Protein AF-A0A6G1JWS6-F1 (afdb_monomer)

Nearest PDB structures (foldseek):
  3r9w-assembly1_A  TM=3.891E-01  e=2.911E+00  Aquifex aeolicus
  4jj9-assembly1_B  TM=3.995E-01  e=3.543E+00  Bordetella bronchiseptica RB50
  6s83-assembly4_H  TM=2.304E-01  e=2.554E+00  Pyrococcus furiosus DSM 3638

Structure (mmCIF, N/CA/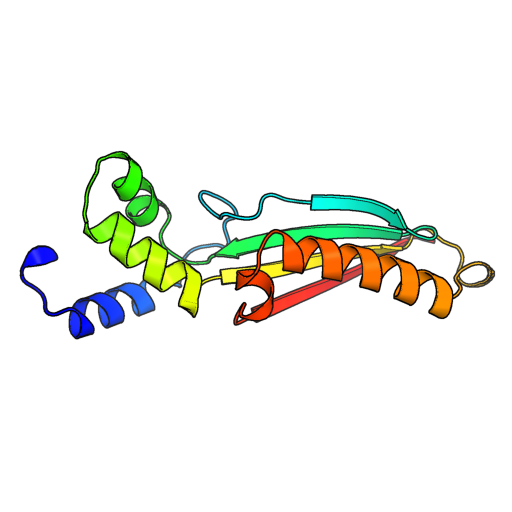C/O backbone):
data_AF-A0A6G1JWS6-F1
#
_entry.id   AF-A0A6G1JWS6-F1
#
loop_
_atom_site.group_PDB
_atom_site.id
_atom_site.type_symbol
_atom_site.label_atom_id
_atom_site.label_alt_id
_atom_site.label_comp_id
_atom_site.label_asym_id
_atom_site.label_entity_id
_atom_site.label_seq_id
_atom_site.pdbx_PDB_ins_code
_atom_site.Cartn_x
_atom_site.Cartn_y
_atom_site.Cartn_z
_atom_site.occupancy
_atom_site.B_iso_or_equiv
_atom_site.auth_seq_id
_atom_site.auth_comp_id
_atom_site.auth_asym_id
_atom_site.auth_atom_id
_atom_site.pdbx_PDB_model_num
ATOM 1 N N . LEU A 1 1 ? -18.586 -0.717 25.074 1.00 53.25 1 LEU A N 1
ATOM 2 C CA . LEU A 1 1 ? -17.939 -2.029 25.317 1.00 53.25 1 LEU A CA 1
ATOM 3 C C . LEU A 1 1 ? -16.438 -1.991 25.032 1.00 53.25 1 LEU A C 1
ATOM 5 O O . LEU A 1 1 ? -15.687 -2.339 25.926 1.00 53.25 1 LEU A O 1
ATOM 9 N N . PHE A 1 2 ? -15.983 -1.487 23.878 1.00 62.03 2 PHE A N 1
ATOM 10 C CA . PHE A 1 2 ? -14.546 -1.339 23.578 1.00 62.03 2 PHE A CA 1
ATOM 11 C C . PHE A 1 2 ? -13.732 -0.426 24.521 1.00 62.03 2 PHE A C 1
ATOM 13 O O . PHE A 1 2 ? -12.628 -0.829 24.870 1.00 62.03 2 PHE A O 1
ATOM 20 N N . PRO A 1 3 ? -14.232 0.725 25.017 1.00 67.94 3 PRO A N 1
ATOM 21 C CA . PRO A 1 3 ? -13.435 1.624 25.867 1.00 67.94 3 PRO A CA 1
ATOM 22 C C . PRO A 1 3 ? -13.011 1.022 27.212 1.00 67.94 3 PRO A C 1
ATOM 24 O O . PRO A 1 3 ? -12.107 1.533 27.861 1.00 67.94 3 PRO A O 1
ATOM 27 N N . LEU A 1 4 ? -13.698 -0.038 27.647 1.00 79.00 4 LEU A N 1
ATOM 28 C CA . LEU A 1 4 ? -13.442 -0.724 28.914 1.00 79.00 4 LEU A CA 1
ATOM 29 C C . LEU A 1 4 ? -12.428 -1.868 28.758 1.00 79.00 4 LEU A C 1
ATOM 31 O O . LEU A 1 4 ? -12.006 -2.445 29.755 1.00 79.00 4 LEU A O 1
ATOM 35 N N . LEU A 1 5 ? -12.055 -2.216 27.521 1.00 81.19 5 LEU A N 1
ATOM 36 C CA . LEU A 1 5 ? -11.088 -3.269 27.245 1.00 81.19 5 LEU A CA 1
ATOM 37 C C . LEU A 1 5 ? -9.659 -2.698 27.247 1.00 81.19 5 LEU A C 1
ATOM 39 O O . LEU A 1 5 ? -9.405 -1.679 26.594 1.00 81.19 5 LEU A O 1
ATOM 43 N N . PRO A 1 6 ? -8.699 -3.380 27.897 1.00 84.81 6 PRO A N 1
ATOM 44 C CA . PRO A 1 6 ? -7.278 -3.098 27.740 1.00 84.81 6 PRO A CA 1
ATOM 45 C C . PRO A 1 6 ? -6.853 -3.066 26.269 1.00 84.81 6 PRO A C 1
ATOM 47 O O . PRO A 1 6 ? -7.451 -3.719 25.406 1.00 84.81 6 PRO A O 1
ATOM 50 N N . ALA A 1 7 ? -5.800 -2.304 25.977 1.00 79.50 7 ALA A N 1
ATOM 51 C CA . ALA A 1 7 ? -5.301 -2.144 24.615 1.00 79.50 7 ALA A CA 1
ATOM 52 C C . ALA A 1 7 ? -4.878 -3.481 23.980 1.00 79.50 7 ALA A C 1
ATOM 54 O O . ALA A 1 7 ? -5.111 -3.672 22.786 1.00 79.50 7 ALA A O 1
ATOM 55 N N . GLU A 1 8 ? -4.331 -4.432 24.753 1.00 81.62 8 GLU A N 1
ATOM 56 C CA . GLU A 1 8 ? -3.927 -5.728 24.194 1.00 81.62 8 GLU A CA 1
ATOM 57 C C . GLU A 1 8 ? -5.127 -6.530 23.677 1.00 81.62 8 GLU A C 1
ATOM 59 O O . GLU A 1 8 ? -5.082 -7.058 22.565 1.00 81.62 8 GLU A O 1
ATOM 64 N N . LEU A 1 9 ? -6.227 -6.570 24.439 1.00 84.56 9 LEU A N 1
ATOM 65 C CA . LEU A 1 9 ? -7.443 -7.280 24.031 1.00 84.56 9 LEU A CA 1
ATOM 66 C C . LEU A 1 9 ? -8.096 -6.623 22.814 1.00 84.56 9 LEU A C 1
ATOM 68 O O . LEU A 1 9 ? -8.595 -7.316 21.931 1.00 84.56 9 LEU A O 1
ATOM 72 N N . ARG A 1 10 ? -8.055 -5.290 22.720 1.00 84.75 10 ARG A N 1
ATOM 73 C CA . ARG A 1 10 ? -8.558 -4.578 21.536 1.00 84.75 10 ARG A CA 1
ATOM 74 C C . ARG A 1 10 ? -7.745 -4.902 20.286 1.00 84.75 10 ARG A C 1
ATOM 76 O O . ARG A 1 10 ? -8.339 -5.187 19.251 1.00 84.75 10 ARG A O 1
ATOM 83 N N . ASN A 1 11 ? -6.417 -4.947 20.389 1.00 81.81 11 ASN A N 1
ATOM 84 C CA . ASN A 1 11 ? -5.551 -5.352 19.278 1.00 81.81 11 ASN A CA 1
ATOM 85 C C . ASN A 1 11 ? -5.810 -6.799 18.841 1.00 81.81 11 ASN A C 1
ATOM 87 O O . ASN A 1 11 ? -5.857 -7.071 17.644 1.00 81.81 11 ASN A O 1
ATOM 91 N N . GLN A 1 12 ? -6.050 -7.711 19.791 1.00 83.50 12 GLN A N 1
ATOM 92 C CA . GLN A 1 12 ? -6.474 -9.074 19.461 1.00 83.50 12 GLN A CA 1
ATOM 93 C C . GLN A 1 12 ? -7.804 -9.087 18.707 1.00 83.50 12 GLN A C 1
ATOM 95 O O . GLN A 1 12 ? -7.927 -9.787 17.714 1.00 83.50 12 GLN A O 1
ATOM 100 N N . VAL A 1 13 ? -8.797 -8.295 19.116 1.00 85.06 13 VAL A N 1
ATOM 101 C CA . VAL A 1 13 ? -10.057 -8.202 18.361 1.00 85.06 13 VAL A CA 1
ATOM 102 C C . VAL A 1 13 ? -9.813 -7.664 16.951 1.00 85.06 13 VAL A C 1
ATOM 104 O O . VAL A 1 13 ? -10.365 -8.200 15.994 1.00 85.06 13 VAL A O 1
ATOM 107 N N . TYR A 1 14 ? -8.965 -6.645 16.801 1.00 84.31 14 TYR A N 1
ATOM 108 C CA . TYR A 1 14 ? -8.643 -6.069 15.497 1.00 84.31 14 TYR A CA 1
ATOM 109 C C . TYR A 1 14 ? -7.967 -7.064 14.549 1.00 84.31 14 TYR A C 1
ATOM 111 O O . TYR A 1 14 ? -8.282 -7.037 13.360 1.00 84.31 14 TYR A O 1
ATOM 119 N N . SER A 1 15 ? -7.110 -7.963 15.043 1.00 80.00 15 SER A N 1
ATOM 120 C CA . SER A 1 15 ? -6.454 -8.967 14.195 1.00 80.00 15 SER A CA 1
ATOM 121 C C . SER A 1 15 ? -7.427 -10.006 13.625 1.00 80.00 15 SER A C 1
ATOM 123 O O . SER A 1 15 ? -7.224 -10.487 12.513 1.00 80.00 15 SER A O 1
ATOM 125 N N . TYR A 1 16 ? -8.534 -10.305 14.314 1.00 82.12 16 TYR A N 1
ATOM 126 C CA . TYR A 1 16 ? -9.580 -11.191 13.783 1.00 82.12 16 TYR A CA 1
ATOM 127 C C . TYR A 1 16 ? -10.450 -10.539 12.694 1.00 82.12 16 TYR A C 1
ATOM 129 O O . TYR A 1 16 ? -11.204 -11.230 12.005 1.00 82.12 16 TYR A O 1
ATOM 137 N N . LEU A 1 17 ? -10.355 -9.218 12.510 1.00 76.12 17 LEU A N 1
ATOM 138 C CA . LEU A 1 17 ? -11.161 -8.474 11.536 1.00 76.12 17 LEU A CA 1
ATOM 139 C C . LEU A 1 17 ? -10.529 -8.391 10.137 1.00 76.12 17 LEU A C 1
ATOM 141 O O . LEU A 1 17 ? -11.172 -7.868 9.226 1.00 76.12 17 LEU A O 1
ATOM 145 N N . ASP A 1 18 ? -9.327 -8.940 9.941 1.00 68.62 18 ASP A N 1
ATOM 146 C CA . ASP A 1 18 ? -8.594 -8.946 8.661 1.00 68.62 18 ASP A CA 1
ATOM 147 C C . ASP A 1 18 ? -9.106 -9.989 7.639 1.00 68.62 18 ASP A C 1
ATOM 149 O O . ASP A 1 18 ? -8.416 -10.356 6.691 1.00 68.62 18 ASP A O 1
ATOM 153 N N . SER A 1 19 ? -10.341 -10.468 7.802 1.00 68.81 19 SER A N 1
ATOM 154 C CA . SER A 1 19 ? -10.983 -11.460 6.926 1.00 68.81 19 SER A CA 1
ATOM 155 C C . SER A 1 19 ? -11.900 -10.850 5.857 1.00 68.81 19 SER A C 1
ATOM 157 O O . SER A 1 19 ? -12.589 -11.579 5.140 1.00 68.81 19 SER A O 1
ATOM 159 N N . SER A 1 20 ? -11.933 -9.519 5.728 1.00 73.88 20 SER A N 1
ATOM 160 C CA . SER A 1 20 ? -12.804 -8.843 4.761 1.00 73.88 20 SER A CA 1
ATOM 161 C C . SER A 1 20 ? -12.181 -8.815 3.356 1.00 73.88 20 SER A C 1
ATOM 163 O O . SER A 1 20 ? -10.958 -8.879 3.211 1.00 73.88 20 SER A O 1
ATOM 165 N N . PRO A 1 21 ? -12.994 -8.684 2.288 1.00 80.75 21 PRO A N 1
ATOM 166 C CA . PRO A 1 21 ? -12.483 -8.496 0.936 1.00 80.75 21 PRO A CA 1
ATOM 167 C C . PRO A 1 21 ? -11.534 -7.299 0.842 1.00 80.75 21 PRO A C 1
ATOM 169 O O . PRO A 1 21 ? -11.737 -6.271 1.492 1.00 80.75 21 PRO A O 1
ATOM 172 N N . ALA A 1 22 ? -10.527 -7.425 -0.019 1.00 82.31 22 ALA A N 1
ATOM 173 C CA . ALA A 1 22 ? -9.538 -6.385 -0.248 1.00 82.31 22 ALA A CA 1
ATOM 174 C C . ALA A 1 22 ? -10.209 -5.078 -0.709 1.00 82.31 22 ALA A C 1
ATOM 176 O O . ALA A 1 22 ? -10.972 -5.068 -1.677 1.00 82.31 22 ALA A O 1
ATOM 177 N N . THR A 1 23 ? -9.905 -3.965 -0.045 1.00 81.38 23 THR A N 1
ATOM 178 C CA . THR A 1 23 ? -10.487 -2.654 -0.347 1.00 81.38 23 THR A CA 1
ATOM 179 C C . THR A 1 23 ? -9.438 -1.543 -0.353 1.00 81.38 23 THR A C 1
ATOM 181 O O . THR A 1 23 ? -8.487 -1.532 0.427 1.00 81.38 23 THR A O 1
ATOM 184 N N . THR A 1 24 ? -9.612 -0.581 -1.260 1.00 82.50 24 THR A N 1
ATOM 185 C CA . THR A 1 24 ? -8.796 0.643 -1.353 1.00 82.50 24 THR A CA 1
ATOM 186 C C . THR A 1 24 ? -9.426 1.824 -0.606 1.00 82.50 24 THR A C 1
ATOM 188 O O . THR A 1 24 ? -8.904 2.941 -0.640 1.00 82.50 24 THR A O 1
ATOM 191 N N . HIS A 1 25 ? -10.600 1.635 0.004 1.00 79.00 25 HIS A N 1
ATOM 192 C CA . HIS A 1 25 ? -11.332 2.708 0.671 1.00 79.00 25 HIS A CA 1
ATOM 193 C C . HIS A 1 25 ? -10.621 3.158 1.950 1.00 79.00 25 HIS A C 1
ATOM 195 O O . HIS A 1 25 ? -10.119 2.347 2.708 1.00 79.00 25 HIS A O 1
ATOM 201 N N . LEU A 1 26 ? -10.608 4.471 2.210 1.00 76.50 26 LEU A N 1
ATOM 202 C CA . LEU A 1 26 ? -10.026 5.069 3.426 1.00 76.50 26 LEU A CA 1
ATOM 203 C C . LEU A 1 26 ? -8.518 4.791 3.635 1.00 76.50 26 LEU A C 1
ATOM 205 O O . LEU A 1 26 ? -7.987 5.074 4.706 1.00 76.50 26 LEU A O 1
ATOM 209 N N . VAL A 1 27 ? -7.813 4.336 2.593 1.00 79.44 27 VAL A N 1
ATOM 210 C CA . VAL A 1 27 ? -6.358 4.129 2.591 1.00 79.44 27 VAL A CA 1
ATOM 211 C C . VAL A 1 27 ? -5.623 5.410 2.170 1.00 79.44 27 VAL A C 1
ATOM 213 O O . VAL A 1 27 ? -6.080 6.115 1.264 1.00 79.44 27 VAL A O 1
ATOM 216 N N . PRO A 1 28 ? -4.457 5.727 2.769 1.00 74.88 28 PRO A N 1
ATOM 217 C CA . PRO A 1 28 ? -3.687 6.932 2.443 1.00 74.88 28 PRO A CA 1
ATOM 218 C C . PRO A 1 28 ? -3.124 6.993 1.012 1.00 74.88 28 PRO A C 1
ATOM 220 O O . PRO A 1 28 ? -2.863 8.091 0.519 1.00 74.88 28 PRO A O 1
ATOM 223 N N . LEU A 1 29 ? -2.920 5.858 0.331 1.00 80.88 29 LEU A N 1
ATOM 224 C CA . LEU A 1 29 ? -2.410 5.823 -1.045 1.00 80.88 29 LEU A CA 1
ATOM 225 C C . LEU A 1 29 ? -3.509 5.411 -2.026 1.00 80.88 29 LEU A C 1
ATOM 227 O O . LEU A 1 29 ? -3.834 4.234 -2.164 1.00 80.88 29 LEU A O 1
ATOM 231 N N . LYS A 1 30 ? -4.027 6.401 -2.758 1.00 82.50 30 LYS A N 1
ATOM 232 C CA . LYS A 1 30 ? -4.871 6.170 -3.936 1.00 82.50 30 LYS A CA 1
ATOM 233 C C . LYS A 1 30 ? -4.051 5.574 -5.082 1.00 82.50 30 LYS A C 1
ATOM 235 O O . LYS A 1 30 ? -2.832 5.749 -5.129 1.00 82.50 30 LYS A O 1
ATOM 240 N N . LEU A 1 31 ? -4.743 4.927 -6.020 1.00 87.25 31 LEU A N 1
ATOM 241 C CA . LEU A 1 31 ? -4.154 4.393 -7.247 1.00 87.25 31 LEU A CA 1
ATOM 242 C C . LEU A 1 31 ? -3.304 5.459 -7.955 1.00 87.25 31 LEU A C 1
ATOM 244 O O . LEU A 1 31 ? -3.805 6.518 -8.336 1.00 87.25 31 LEU A O 1
ATOM 248 N N . LYS A 1 32 ? -2.017 5.163 -8.128 1.00 88.06 32 LYS A N 1
ATOM 249 C CA . LYS A 1 32 ? -1.074 5.949 -8.919 1.00 88.06 32 LYS A CA 1
ATOM 250 C C . LYS A 1 32 ? -0.706 5.175 -10.168 1.00 88.06 32 LYS A C 1
ATOM 252 O O . LYS A 1 32 ? -0.197 4.062 -10.077 1.00 88.06 32 LYS A O 1
ATOM 257 N N . THR A 1 33 ? -0.920 5.803 -11.315 1.00 89.44 33 THR A N 1
ATOM 258 C CA . THR A 1 33 ? -0.572 5.246 -12.619 1.00 89.44 33 THR A CA 1
ATOM 259 C C . THR A 1 33 ? 0.623 6.000 -13.185 1.00 89.44 33 THR A C 1
ATOM 261 O O . THR A 1 33 ? 0.590 7.220 -13.341 1.00 89.44 33 THR A O 1
ATOM 264 N N . TYR A 1 34 ? 1.677 5.264 -13.504 1.00 87.00 34 TYR A N 1
ATOM 265 C CA . TYR A 1 34 ? 2.850 5.734 -14.216 1.00 87.00 34 TYR A CA 1
ATOM 266 C C . TYR A 1 34 ? 2.763 5.240 -15.655 1.00 87.00 34 TYR A C 1
ATOM 268 O O . TYR A 1 34 ? 3.043 4.076 -15.942 1.00 87.00 34 TYR A O 1
ATOM 276 N N . ASN A 1 35 ? 2.337 6.126 -16.549 1.00 85.19 35 ASN A N 1
ATOM 277 C CA . ASN A 1 35 ? 2.171 5.798 -17.958 1.00 85.19 35 ASN A CA 1
ATOM 278 C C . ASN A 1 35 ? 3.504 5.871 -18.708 1.00 85.19 35 ASN A C 1
ATOM 280 O O . ASN A 1 35 ? 4.308 6.776 -18.477 1.00 85.19 35 ASN A O 1
ATOM 284 N N . ASN A 1 36 ? 3.679 4.951 -19.657 1.00 78.88 36 ASN A N 1
ATOM 285 C CA . ASN A 1 36 ? 4.742 4.958 -20.660 1.00 78.88 36 ASN A CA 1
ATOM 286 C C . ASN A 1 36 ? 6.174 5.075 -20.090 1.00 78.88 36 ASN A C 1
ATOM 288 O O . ASN A 1 36 ? 7.034 5.790 -20.613 1.00 78.88 36 ASN A O 1
ATOM 292 N N . ILE A 1 37 ? 6.467 4.339 -19.016 1.00 80.06 37 ILE A N 1
ATOM 293 C CA . ILE A 1 37 ? 7.842 4.154 -18.548 1.00 80.06 37 ILE A CA 1
ATOM 294 C C . ILE A 1 37 ? 8.496 3.093 -19.428 1.00 80.06 37 ILE A C 1
ATOM 296 O O . ILE A 1 37 ? 8.387 1.901 -19.160 1.00 80.06 37 ILE A O 1
ATOM 300 N N . SER A 1 38 ? 9.167 3.525 -20.498 1.00 82.00 38 SER A N 1
ATOM 301 C CA . SER A 1 38 ? 9.830 2.614 -21.446 1.00 82.00 38 SER A CA 1
ATOM 302 C C . SER A 1 38 ? 8.864 1.545 -21.982 1.00 82.00 38 SER A C 1
ATOM 304 O O . SER A 1 38 ? 9.158 0.357 -21.881 1.00 82.00 38 SER A O 1
ATOM 306 N N . HIS A 1 39 ? 7.707 1.979 -22.504 1.00 84.38 39 HIS A N 1
ATOM 307 C CA . HIS A 1 39 ? 6.638 1.101 -23.010 1.00 84.38 39 HIS A CA 1
ATOM 308 C C . HIS A 1 39 ? 6.026 0.182 -21.945 1.00 84.38 39 HIS A C 1
ATOM 310 O O . HIS A 1 39 ? 5.613 -0.944 -22.215 1.00 84.38 39 HIS A O 1
ATOM 316 N N . THR A 1 40 ? 5.996 0.665 -20.704 1.00 86.62 40 THR A N 1
ATOM 317 C CA . THR A 1 40 ? 5.283 0.001 -19.618 1.00 86.62 40 THR A CA 1
ATOM 318 C C . THR A 1 40 ? 4.364 0.971 -18.908 1.00 86.62 40 THR A C 1
ATOM 320 O O . THR A 1 40 ? 4.678 2.157 -18.759 1.00 86.62 40 THR A O 1
ATOM 323 N N . THR A 1 41 ? 3.235 0.455 -18.450 1.00 90.38 41 THR A N 1
ATOM 324 C CA . THR A 1 41 ? 2.318 1.148 -17.558 1.00 90.38 41 THR A CA 1
ATOM 325 C C . THR A 1 41 ? 2.408 0.482 -16.198 1.00 90.38 41 THR A C 1
ATOM 327 O O . THR A 1 41 ? 2.128 -0.706 -16.066 1.00 90.38 41 THR A O 1
ATOM 330 N N . VAL A 1 42 ? 2.817 1.238 -15.181 1.00 90.69 42 VAL A N 1
ATOM 331 C CA . VAL A 1 42 ? 2.915 0.736 -13.806 1.00 90.69 42 VAL A CA 1
ATOM 3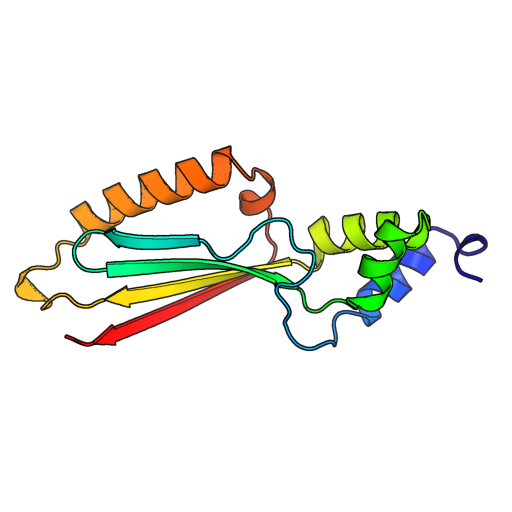32 C C . VAL A 1 42 ? 1.834 1.376 -12.960 1.00 90.69 42 VAL A C 1
ATOM 334 O O . VAL A 1 42 ? 1.754 2.595 -12.858 1.00 90.69 42 VAL A O 1
ATOM 337 N N . GLN A 1 43 ? 1.010 0.559 -12.329 1.00 92.94 43 GLN A N 1
ATOM 338 C CA . GLN A 1 43 ? -0.043 0.982 -11.422 1.00 92.94 43 GLN A CA 1
ATOM 339 C C . GLN A 1 43 ? 0.299 0.526 -10.013 1.00 92.94 43 GLN A C 1
ATOM 341 O O . GLN A 1 43 ? 0.621 -0.636 -9.800 1.00 92.94 43 GLN A O 1
ATOM 346 N N . ILE A 1 44 ? 0.233 1.442 -9.053 1.00 92.56 44 ILE A N 1
ATOM 347 C CA . ILE A 1 44 ? 0.521 1.167 -7.647 1.00 92.56 44 ILE A CA 1
ATOM 348 C C . ILE A 1 44 ? -0.656 1.660 -6.816 1.00 92.56 44 ILE A C 1
ATOM 350 O O . ILE A 1 44 ? -1.026 2.832 -6.901 1.00 92.56 44 ILE A O 1
ATOM 354 N N . CYS A 1 45 ? -1.232 0.796 -5.991 1.00 91.69 45 CYS A N 1
ATOM 355 C CA . CYS A 1 45 ? -2.233 1.173 -4.999 1.00 91.69 45 CYS A CA 1
ATOM 356 C C . CYS A 1 45 ? -1.969 0.463 -3.674 1.00 91.69 45 CYS A C 1
ATOM 358 O O . CYS A 1 45 ? -1.290 -0.560 -3.630 1.00 91.69 45 CYS A O 1
ATOM 360 N N . ALA A 1 46 ? -2.495 1.025 -2.589 1.00 90.06 46 ALA A N 1
ATOM 361 C CA . ALA A 1 46 ? -2.528 0.332 -1.313 1.00 90.06 46 ALA A CA 1
ATOM 362 C C . ALA A 1 46 ? -3.941 -0.158 -1.017 1.00 90.06 46 ALA A C 1
ATOM 364 O O . ALA A 1 46 ? -4.931 0.499 -1.350 1.00 90.06 46 ALA A O 1
ATOM 365 N N . VAL A 1 47 ? -4.001 -1.327 -0.401 1.00 89.25 47 VAL A N 1
ATOM 366 C CA . VAL A 1 47 ? -5.216 -2.095 -0.156 1.00 89.25 47 VAL A CA 1
ATOM 367 C C . VAL A 1 47 ? -5.169 -2.600 1.282 1.00 89.25 47 VAL A C 1
ATOM 369 O O . VAL A 1 47 ? -4.088 -2.834 1.812 1.00 89.25 47 VAL A O 1
ATOM 372 N N . HIS A 1 48 ? -6.318 -2.766 1.926 1.00 88.50 48 HIS A N 1
ATOM 373 C CA . HIS A 1 48 ? -6.414 -3.462 3.208 1.00 88.50 48 HIS A CA 1
ATOM 374 C C . HIS A 1 48 ? -7.524 -4.509 3.188 1.00 88.50 48 HIS A C 1
ATOM 376 O O . HIS A 1 48 ? -8.454 -4.408 2.389 1.00 88.50 48 HIS A O 1
ATOM 382 N N . HIS A 1 49 ? -7.433 -5.484 4.092 1.00 84.44 49 HIS A N 1
ATOM 383 C CA . HIS A 1 49 ? -8.453 -6.524 4.309 1.00 84.44 49 HIS A CA 1
ATOM 384 C C . HIS A 1 49 ? -9.242 -6.323 5.613 1.00 84.44 49 HIS A C 1
ATOM 386 O O . HIS A 1 49 ? -10.073 -7.145 5.987 1.00 84.44 49 HIS A O 1
ATOM 392 N N . GLY A 1 50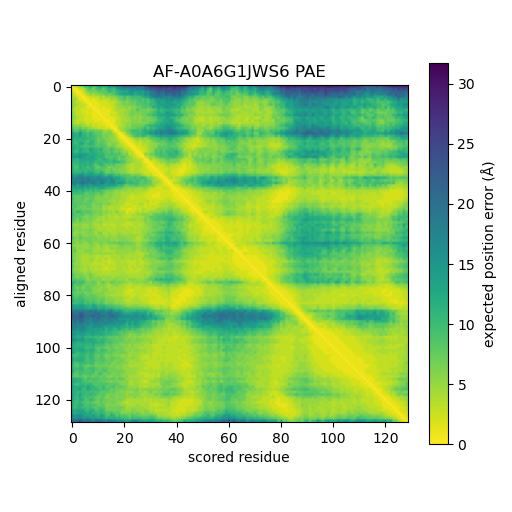 ? -8.990 -5.213 6.311 1.00 83.88 50 GLY A N 1
ATOM 393 C CA . GLY A 1 50 ? -9.721 -4.843 7.518 1.00 83.88 50 GLY A CA 1
ATOM 394 C C . GLY A 1 50 ? -11.147 -4.324 7.278 1.00 83.88 50 GLY A C 1
ATOM 395 O O . GLY A 1 50 ? -11.571 -4.045 6.156 1.00 83.88 50 GLY A O 1
ATOM 396 N N . ASN A 1 51 ? -11.876 -4.111 8.370 1.00 85.44 51 ASN A N 1
ATOM 397 C CA . ASN A 1 51 ? -13.262 -3.662 8.388 1.00 85.44 51 ASN A CA 1
ATOM 398 C C . ASN A 1 51 ? -13.393 -2.150 8.098 1.00 85.44 51 ASN A C 1
ATOM 400 O O . ASN A 1 51 ? -13.068 -1.293 8.925 1.00 85.44 51 ASN A O 1
ATOM 404 N N . ALA A 1 52 ? -13.944 -1.809 6.931 1.00 83.50 52 ALA A N 1
ATOM 405 C CA . ALA A 1 52 ? -14.143 -0.421 6.511 1.00 83.50 52 ALA A CA 1
ATOM 406 C C . ALA A 1 52 ? -15.136 0.364 7.393 1.00 83.50 52 ALA A C 1
ATOM 408 O O . ALA A 1 52 ? -15.018 1.586 7.505 1.00 83.50 52 ALA A O 1
ATOM 409 N N . SER A 1 53 ? -16.093 -0.307 8.041 1.00 83.69 53 SER A N 1
ATOM 410 C CA . SER A 1 53 ? -17.065 0.339 8.929 1.00 83.69 53 SER A CA 1
ATOM 411 C C . SER A 1 53 ? -16.394 0.886 10.190 1.00 83.69 53 SER A C 1
ATOM 413 O O . SER A 1 53 ? -16.703 2.004 10.595 1.00 83.69 53 SER A O 1
ATOM 415 N N . LEU A 1 54 ? -15.414 0.171 10.758 1.00 83.81 54 LEU A N 1
ATOM 416 C CA . LEU A 1 54 ? -14.623 0.674 11.890 1.00 83.81 54 LEU A CA 1
ATOM 417 C C . LEU A 1 54 ? -13.740 1.860 11.494 1.00 83.81 54 LEU A C 1
ATOM 419 O O . LEU A 1 54 ? -13.654 2.839 12.232 1.00 83.81 54 LEU A O 1
ATOM 423 N N . LEU A 1 55 ? -13.144 1.830 10.298 1.00 84.88 55 LEU A N 1
ATOM 424 C CA . LEU A 1 55 ? -12.392 2.978 9.777 1.00 84.88 55 LEU A CA 1
ATOM 425 C C . LEU A 1 55 ? -13.293 4.203 9.557 1.00 84.88 55 LEU A C 1
ATOM 427 O O . LEU A 1 55 ? -12.856 5.339 9.749 1.00 84.88 55 LEU A O 1
ATOM 431 N N . ALA A 1 56 ? -14.558 3.997 9.181 1.00 85.31 56 ALA A N 1
ATOM 432 C CA . ALA A 1 56 ? -15.512 5.084 8.992 1.00 85.31 56 ALA A CA 1
ATOM 433 C C . ALA A 1 56 ? -15.861 5.803 10.307 1.00 85.31 56 ALA A C 1
ATOM 435 O O . ALA A 1 56 ? -16.101 7.013 10.273 1.00 85.31 56 ALA A O 1
ATOM 436 N N . LEU A 1 57 ? -15.805 5.114 11.458 1.00 85.75 57 LEU A N 1
ATOM 437 C CA . LEU A 1 57 ? -16.056 5.706 12.781 1.00 85.75 57 LEU A CA 1
ATOM 438 C C . LEU A 1 57 ? -15.118 6.875 13.101 1.00 85.75 57 LEU A C 1
ATOM 440 O O . LEU A 1 57 ? -15.514 7.806 13.803 1.00 85.75 57 LEU A O 1
ATOM 444 N N . ARG A 1 58 ? -13.916 6.893 12.507 1.00 85.12 58 ARG A N 1
ATOM 445 C CA . ARG A 1 58 ? -12.973 8.013 12.620 1.00 85.12 58 ARG A CA 1
ATOM 446 C C . ARG A 1 58 ? -13.600 9.347 12.205 1.00 85.12 58 ARG A C 1
ATOM 448 O O . ARG A 1 58 ? -13.294 10.372 12.804 1.00 85.12 58 ARG A O 1
ATOM 455 N N . LYS A 1 59 ? -14.480 9.352 11.196 1.00 85.62 59 LYS A N 1
ATOM 456 C CA . LYS A 1 59 ? -15.147 10.578 10.720 1.00 85.62 59 LYS A CA 1
ATOM 457 C C . LYS A 1 59 ? -16.098 11.176 11.757 1.00 85.62 59 LYS A C 1
ATOM 459 O O . LYS A 1 59 ? -16.372 12.367 11.696 1.00 85.62 59 LYS A O 1
ATOM 464 N N . TYR A 1 60 ? -16.573 10.358 12.691 1.00 86.88 60 TYR A N 1
ATOM 465 C CA . TYR A 1 60 ? -17.501 10.747 13.748 1.00 86.88 60 TYR A CA 1
ATOM 466 C C . TYR A 1 60 ? -16.798 10.992 15.093 1.00 86.88 60 TYR A C 1
ATOM 468 O O . TYR A 1 60 ? -17.466 11.222 16.093 1.00 86.88 60 TYR A O 1
ATOM 476 N N . GLY A 1 61 ? -15.460 10.950 15.133 1.00 83.88 61 GLY A N 1
ATOM 477 C CA . GLY A 1 61 ? -14.682 11.259 16.336 1.00 83.88 61 GLY A CA 1
ATOM 478 C C . GLY A 1 61 ? -14.588 10.130 17.367 1.00 83.88 61 GLY A C 1
ATOM 479 O O . GLY A 1 61 ? -14.126 10.376 18.477 1.00 83.88 61 GLY A O 1
ATOM 480 N N . PHE A 1 62 ? -14.981 8.898 17.026 1.00 85.50 62 PHE A N 1
ATOM 481 C CA . PHE A 1 62 ? -14.795 7.749 17.919 1.00 85.50 62 PHE A CA 1
ATOM 482 C C . PHE A 1 62 ? -13.318 7.337 1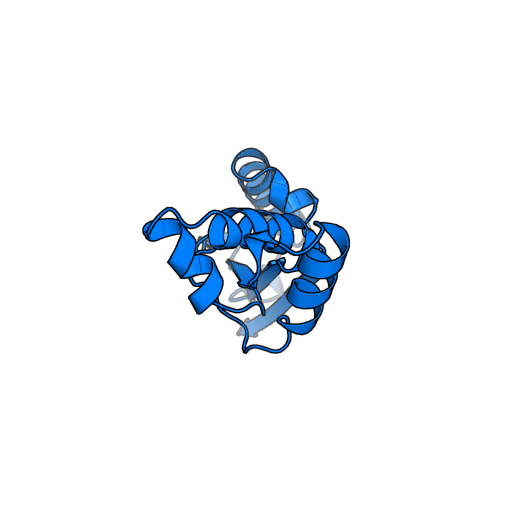7.989 1.00 85.50 62 PHE A C 1
ATOM 484 O O . PHE A 1 62 ? -12.654 7.180 16.957 1.00 85.50 62 PHE A O 1
ATOM 491 N N . LEU A 1 63 ? -12.817 7.126 19.211 1.00 84.69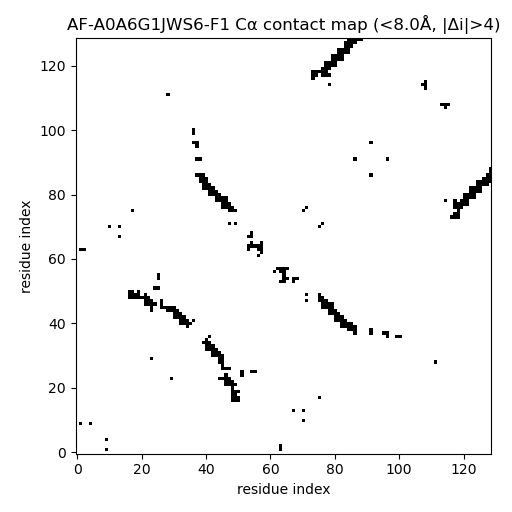 63 LEU A N 1
ATOM 492 C CA . LEU A 1 63 ? -11.421 6.767 19.484 1.00 84.69 63 LEU A CA 1
ATOM 493 C C . LEU A 1 63 ? -11.052 5.410 18.882 1.00 84.69 63 LEU A C 1
ATOM 495 O O . LEU A 1 63 ? -9.964 5.255 18.332 1.00 84.69 63 LEU A O 1
ATOM 499 N N . GLU A 1 64 ? -11.984 4.461 18.900 1.00 83.69 64 GLU A N 1
ATOM 500 C CA . GLU A 1 64 ? -11.821 3.125 18.332 1.00 83.69 64 GLU A CA 1
ATOM 501 C C . GLU A 1 64 ? -11.482 3.184 16.840 1.00 83.69 64 GLU A C 1
ATOM 503 O O . GLU A 1 64 ? -10.635 2.436 16.362 1.00 83.69 64 GLU A O 1
ATOM 508 N N . GLY A 1 65 ? -12.084 4.119 16.097 1.00 84.56 65 GLY A N 1
ATOM 509 C CA . GLY A 1 65 ? -11.778 4.304 14.679 1.00 84.56 65 GLY A CA 1
ATOM 510 C C . GLY A 1 65 ? -10.345 4.788 14.447 1.00 84.56 65 GLY A C 1
ATOM 511 O O . GLY A 1 65 ? -9.707 4.400 13.466 1.00 84.56 65 GLY A O 1
ATOM 512 N N . LEU A 1 66 ? -9.811 5.613 15.352 1.00 85.31 66 LEU A N 1
ATOM 513 C CA . LEU A 1 66 ? -8.433 6.102 15.285 1.00 85.31 66 LEU A CA 1
ATOM 514 C C . LEU A 1 66 ? -7.426 5.016 15.685 1.00 85.31 66 LEU A C 1
ATOM 516 O O . LEU A 1 66 ? -6.448 4.806 14.969 1.00 85.31 66 LEU A O 1
ATOM 520 N N . GLU A 1 67 ? -7.693 4.287 16.769 1.00 86.75 67 GLU A N 1
ATOM 521 C CA . GLU A 1 67 ? -6.890 3.132 17.187 1.00 86.75 67 GLU A CA 1
ATOM 522 C C . GLU A 1 67 ? -6.837 2.063 16.095 1.00 86.75 67 GLU A C 1
ATOM 524 O O . GLU A 1 67 ? -5.753 1.625 15.706 1.00 86.75 67 GLU A O 1
ATOM 529 N N . TYR A 1 68 ? -7.997 1.706 15.540 1.00 86.69 68 TYR A N 1
ATOM 530 C CA . TYR A 1 68 ? -8.087 0.723 14.471 1.00 86.69 68 TYR A CA 1
ATOM 531 C C . TYR A 1 68 ? -7.342 1.175 13.213 1.00 86.69 68 TYR A C 1
ATOM 533 O O . TYR A 1 68 ? -6.641 0.381 12.590 1.00 86.69 68 TYR A O 1
ATOM 541 N N . THR A 1 69 ? -7.415 2.466 12.866 1.00 85.50 69 THR A N 1
ATOM 542 C CA . THR A 1 69 ? -6.636 3.022 11.750 1.00 85.50 69 THR A CA 1
ATOM 543 C C . THR A 1 69 ? -5.137 2.825 11.977 1.00 85.50 69 THR A C 1
ATOM 545 O O . THR A 1 69 ? -4.439 2.373 11.073 1.00 85.50 69 THR A O 1
ATOM 548 N N . ASN A 1 70 ? -4.630 3.130 13.173 1.00 85.06 70 ASN A N 1
ATOM 549 C CA . ASN A 1 70 ? -3.209 2.970 13.482 1.00 85.06 70 ASN A CA 1
ATOM 550 C C . ASN A 1 70 ? -2.780 1.497 13.440 1.00 85.06 70 ASN A C 1
ATOM 552 O O . ASN A 1 70 ? -1.734 1.186 12.872 1.00 85.06 70 ASN A O 1
ATOM 556 N N . HIS A 1 71 ? -3.610 0.594 13.971 1.00 85.88 71 HIS A N 1
ATOM 557 C CA . HIS A 1 71 ? -3.380 -0.847 13.881 1.00 85.88 71 HIS A CA 1
ATOM 558 C C . HIS A 1 71 ? -3.302 -1.312 12.419 1.00 85.88 71 HIS A C 1
ATOM 560 O O . HIS A 1 71 ? -2.357 -2.003 12.037 1.00 85.88 71 HIS A O 1
ATOM 566 N N . LEU A 1 72 ? -4.255 -0.879 11.587 1.00 84.50 72 LEU A N 1
ATOM 567 C CA . LEU A 1 72 ? -4.338 -1.230 10.171 1.00 84.50 72 LEU A CA 1
ATOM 568 C C . LEU A 1 72 ? -3.142 -0.703 9.368 1.00 84.50 72 LEU A C 1
ATOM 570 O O . LEU A 1 72 ? -2.592 -1.432 8.551 1.00 84.50 72 LEU A O 1
ATOM 574 N N . LEU A 1 73 ? -2.704 0.536 9.614 1.00 80.50 73 LEU A N 1
ATOM 575 C CA . LEU A 1 73 ? -1.527 1.108 8.948 1.00 80.50 73 LEU A CA 1
ATOM 576 C C . LEU A 1 73 ? -0.237 0.337 9.261 1.00 80.50 73 LEU A C 1
ATOM 578 O O . LEU A 1 73 ? 0.662 0.307 8.424 1.00 80.50 73 LEU A O 1
ATOM 582 N N . ALA A 1 74 ? -0.144 -0.258 10.451 1.00 81.38 74 ALA A N 1
ATOM 583 C CA . ALA A 1 74 ? 1.024 -1.019 10.877 1.00 81.38 74 ALA A CA 1
ATOM 584 C C . ALA A 1 74 ? 0.994 -2.488 10.416 1.00 81.38 74 ALA A C 1
ATOM 586 O O . ALA A 1 74 ? 2.045 -3.028 10.084 1.00 81.38 74 ALA A O 1
ATOM 587 N N . HIS A 1 75 ? -0.183 -3.122 10.367 1.00 79.88 75 HIS A N 1
ATOM 588 C CA . HIS A 1 75 ? -0.284 -4.580 10.191 1.00 79.88 75 HIS A CA 1
ATOM 589 C C . HIS A 1 75 ? -1.143 -5.022 8.998 1.00 79.88 75 HIS A C 1
ATOM 591 O O . HIS A 1 75 ? -0.892 -6.078 8.429 1.00 79.88 75 HIS A O 1
ATOM 597 N N . GLY A 1 76 ? -2.141 -4.227 8.607 1.00 78.88 76 GLY A N 1
ATOM 598 C CA . GLY A 1 76 ? -3.210 -4.645 7.691 1.00 78.88 76 GLY A CA 1
ATOM 599 C C . GLY A 1 76 ? -3.125 -4.069 6.276 1.00 78.88 76 GLY A C 1
ATOM 600 O O . GLY A 1 76 ? -4.063 -4.238 5.494 1.00 78.88 76 GLY A O 1
ATOM 601 N N . LEU A 1 77 ? -2.047 -3.351 5.940 1.00 87.12 77 LEU A N 1
ATOM 602 C CA . LEU A 1 77 ? -1.850 -2.784 4.605 1.00 87.12 77 LEU A CA 1
ATOM 603 C C . LEU A 1 77 ? -1.098 -3.736 3.675 1.00 87.12 77 LEU A C 1
ATOM 605 O O . LEU A 1 77 ? -0.054 -4.281 4.015 1.00 87.12 77 LEU A O 1
ATOM 609 N N . GLU A 1 78 ? -1.571 -3.827 2.440 1.00 89.44 78 GLU A N 1
ATOM 610 C CA . GLU A 1 78 ? -0.863 -4.431 1.321 1.00 89.44 78 GLU A CA 1
ATOM 611 C C . GLU A 1 78 ? -0.597 -3.391 0.232 1.00 89.44 78 GLU A C 1
ATOM 613 O O . GLU A 1 78 ? -1.420 -2.510 -0.030 1.00 89.44 78 GLU A O 1
ATOM 618 N N . LEU A 1 79 ? 0.537 -3.518 -0.454 1.00 90.88 79 LEU A N 1
ATOM 619 C CA . LEU A 1 79 ? 0.842 -2.738 -1.647 1.00 90.88 79 LEU A CA 1
ATOM 620 C C . LEU A 1 79 ? 0.625 -3.605 -2.883 1.00 90.88 79 LEU A C 1
ATOM 622 O O . LEU A 1 79 ? 1.266 -4.642 -3.043 1.00 90.88 79 LEU A O 1
ATOM 626 N N . TRP A 1 80 ? -0.267 -3.186 -3.771 1.00 92.69 80 TRP A N 1
ATOM 627 C CA . TRP A 1 80 ? -0.521 -3.870 -5.032 1.00 92.69 80 TRP A CA 1
ATOM 628 C C . TRP A 1 80 ? 0.128 -3.094 -6.170 1.00 92.69 80 TRP A C 1
ATOM 630 O O . TRP A 1 80 ? -0.107 -1.896 -6.342 1.00 92.69 80 TRP A O 1
ATOM 640 N N . ILE A 1 81 ? 0.956 -3.789 -6.943 1.00 92.81 81 ILE A N 1
ATOM 641 C CA . ILE A 1 81 ? 1.682 -3.247 -8.087 1.00 92.81 81 ILE A CA 1
ATOM 642 C C . ILE A 1 81 ? 1.278 -4.050 -9.321 1.00 92.81 81 ILE A C 1
ATOM 644 O O . ILE A 1 81 ? 1.502 -5.255 -9.378 1.00 92.81 81 ILE A O 1
ATOM 648 N N . SER A 1 82 ? 0.699 -3.389 -10.315 1.00 93.12 82 SER A N 1
ATOM 649 C CA . SER A 1 82 ? 0.456 -3.963 -11.637 1.00 93.12 82 SER A CA 1
ATOM 650 C C . SER A 1 82 ? 1.437 -3.358 -12.631 1.00 93.12 82 SER A C 1
ATOM 652 O O . SER A 1 82 ? 1.610 -2.140 -12.671 1.00 93.12 82 SER A O 1
ATOM 654 N N . ILE A 1 83 ? 2.100 -4.199 -13.414 1.00 91.88 83 ILE A N 1
ATOM 655 C CA . ILE A 1 83 ? 3.038 -3.792 -14.455 1.00 91.88 83 ILE A CA 1
ATOM 656 C C . ILE A 1 83 ? 2.514 -4.349 -15.768 1.00 91.88 83 ILE A C 1
ATOM 658 O O . ILE A 1 83 ? 2.478 -5.561 -15.956 1.00 91.88 83 ILE A O 1
ATOM 662 N N . HIS A 1 84 ? 2.121 -3.460 -16.668 1.00 92.06 84 HIS A N 1
ATOM 663 C CA . HIS A 1 84 ? 1.683 -3.804 -18.008 1.00 92.06 84 HIS A CA 1
ATOM 664 C C . HIS A 1 84 ? 2.777 -3.430 -19.008 1.00 92.06 84 HIS A C 1
ATOM 666 O O . HIS A 1 84 ? 3.115 -2.254 -19.143 1.00 92.06 84 HIS A O 1
ATOM 672 N N . PHE A 1 85 ? 3.347 -4.422 -19.683 1.00 88.19 85 PHE A N 1
ATOM 673 C CA . PHE A 1 85 ? 4.310 -4.231 -20.760 1.00 88.19 85 PHE A CA 1
ATOM 674 C C . PHE A 1 85 ? 3.596 -4.232 -22.110 1.00 88.19 85 PHE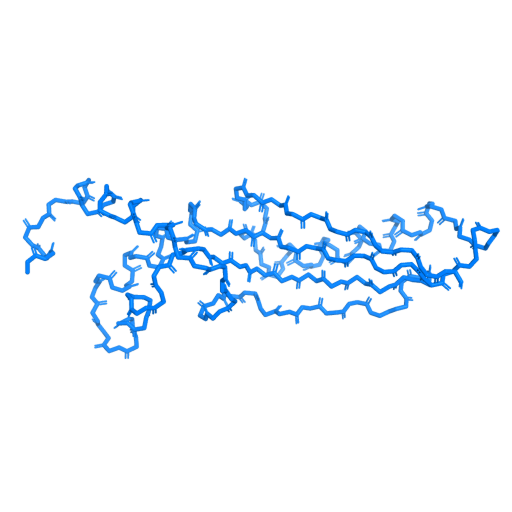 A C 1
ATOM 676 O O . PHE A 1 85 ? 2.952 -5.222 -22.440 1.00 88.19 85 PHE A O 1
ATOM 683 N N . THR A 1 86 ? 3.770 -3.150 -22.874 1.00 85.88 86 THR A N 1
ATOM 684 C CA . THR A 1 86 ? 3.245 -2.991 -24.243 1.00 85.88 86 THR A CA 1
ATOM 685 C C . THR A 1 86 ? 4.351 -2.903 -25.300 1.00 85.88 86 THR A C 1
ATOM 687 O O . THR A 1 86 ? 4.102 -2.580 -26.457 1.00 85.88 86 THR A O 1
ATOM 690 N N . ALA A 1 87 ? 5.611 -3.111 -24.906 1.00 79.12 87 ALA A N 1
ATOM 691 C CA . ALA A 1 87 ? 6.744 -3.099 -25.826 1.00 79.12 87 ALA A CA 1
ATOM 692 C C . ALA A 1 87 ? 6.962 -4.464 -26.465 1.00 79.12 87 ALA A C 1
ATOM 694 O O . ALA A 1 87 ? 6.953 -5.488 -25.790 1.00 79.12 87 ALA A O 1
ATOM 695 N N . HIS A 1 88 ? 7.403 -4.453 -27.719 1.00 77.00 88 HIS A N 1
ATOM 696 C CA . HIS A 1 88 ? 8.055 -5.615 -28.303 1.00 77.00 88 HIS A CA 1
ATOM 697 C C . HIS A 1 88 ? 9.373 -5.913 -27.555 1.00 77.00 88 HIS A C 1
ATOM 699 O O . HIS A 1 88 ? 10.197 -5.013 -27.366 1.00 77.00 88 HIS A O 1
ATOM 705 N N . MET A 1 89 ? 9.637 -7.180 -27.199 1.00 71.25 89 MET A N 1
ATOM 706 C CA . MET A 1 89 ? 10.821 -7.589 -26.406 1.00 71.25 89 MET A CA 1
ATOM 707 C C . MET A 1 89 ? 12.161 -7.062 -26.949 1.00 71.25 89 MET A C 1
ATOM 709 O O . MET A 1 89 ? 13.082 -6.804 -26.185 1.00 71.25 89 MET A O 1
ATOM 713 N N . LYS A 1 90 ? 12.266 -6.869 -28.269 1.00 76.69 90 LYS A N 1
ATOM 714 C CA . LYS A 1 90 ? 13.481 -6.395 -28.955 1.00 76.69 90 LYS A CA 1
ATOM 715 C C . LYS A 1 90 ? 13.823 -4.929 -28.664 1.00 76.69 90 LYS A C 1
ATOM 717 O O . LYS A 1 90 ? 14.980 -4.553 -28.795 1.00 76.69 90 LYS A O 1
ATOM 722 N N . MET A 1 91 ? 12.835 -4.108 -28.305 1.00 76.19 91 MET A N 1
ATOM 723 C CA . MET A 1 91 ? 13.033 -2.690 -27.970 1.00 76.19 91 MET A CA 1
ATOM 724 C C . MET A 1 91 ? 13.106 -2.454 -26.458 1.00 76.19 91 MET A C 1
ATOM 726 O O . MET A 1 91 ? 13.450 -1.360 -26.011 1.00 76.19 91 MET A O 1
ATOM 730 N N . PHE A 1 92 ? 12.764 -3.466 -25.658 1.00 80.69 92 PHE A N 1
ATOM 731 C CA . PHE A 1 92 ? 12.780 -3.356 -24.213 1.00 80.69 92 PHE A CA 1
ATOM 732 C C . PHE A 1 92 ? 14.202 -3.512 -23.673 1.00 80.69 92 PHE A C 1
ATOM 734 O O . PHE A 1 92 ? 14.804 -4.580 -23.757 1.00 80.69 92 PHE A O 1
ATOM 741 N N . THR A 1 93 ? 14.713 -2.454 -23.045 1.00 83.38 93 THR A N 1
ATOM 742 C CA . THR A 1 93 ? 15.998 -2.489 -22.341 1.00 83.38 93 THR A CA 1
ATOM 743 C C . THR A 1 93 ? 15.759 -2.505 -20.828 1.00 83.38 93 THR A C 1
ATOM 745 O O . THR A 1 93 ? 15.413 -1.458 -20.261 1.00 83.38 93 THR A O 1
ATOM 748 N N . PRO A 1 94 ? 16.008 -3.634 -20.134 1.00 84.50 94 PRO A N 1
ATOM 749 C CA . PRO A 1 94 ? 15.757 -3.763 -18.696 1.00 84.50 94 PRO A CA 1
ATOM 750 C C . PRO A 1 94 ? 16.465 -2.700 -17.851 1.00 84.50 94 PRO A C 1
ATOM 752 O O . PRO A 1 94 ? 15.891 -2.184 -16.895 1.00 84.50 94 PRO A O 1
ATOM 755 N N . LYS A 1 95 ? 17.691 -2.314 -18.233 1.00 88.19 95 LYS A N 1
ATOM 756 C CA . LYS A 1 95 ? 18.480 -1.294 -17.526 1.00 88.19 95 LYS A CA 1
ATOM 757 C C . LYS A 1 95 ? 17.761 0.059 -17.479 1.00 88.19 95 LYS A C 1
ATOM 759 O O . LYS A 1 95 ? 17.547 0.606 -16.403 1.00 88.19 95 LYS A O 1
ATOM 764 N N . HIS A 1 96 ? 17.315 0.559 -18.632 1.00 85.69 96 HIS A N 1
ATOM 765 C CA . HIS A 1 96 ? 16.609 1.841 -18.715 1.00 85.69 96 HIS A CA 1
ATOM 766 C C . HIS A 1 96 ? 15.265 1.820 -17.993 1.00 85.69 96 HIS A C 1
ATOM 768 O O . HIS A 1 96 ? 14.848 2.830 -17.425 1.00 85.69 96 HIS A O 1
ATOM 774 N N . TRP A 1 97 ? 14.572 0.682 -18.029 1.00 87.31 97 TRP A N 1
ATOM 775 C CA . TRP A 1 97 ? 13.342 0.509 -17.270 1.00 87.31 97 TRP A CA 1
ATOM 776 C C . TRP A 1 97 ? 13.609 0.571 -15.761 1.00 87.31 97 TRP A C 1
ATOM 778 O O . TRP A 1 97 ? 12.963 1.354 -15.060 1.00 87.31 97 TRP A O 1
ATOM 788 N N . ASN A 1 98 ? 14.617 -0.162 -15.279 1.00 90.12 98 ASN A N 1
ATOM 789 C CA . ASN A 1 98 ? 14.975 -0.200 -13.865 1.00 90.12 98 ASN A CA 1
ATOM 790 C C . ASN A 1 98 ? 15.361 1.186 -13.327 1.00 90.12 98 ASN A C 1
ATOM 792 O O . ASN A 1 98 ? 14.885 1.588 -12.265 1.00 90.12 98 ASN A O 1
ATOM 796 N N . ASP A 1 99 ? 16.146 1.958 -14.083 1.00 90.31 99 ASP A N 1
ATOM 797 C CA . ASP A 1 99 ? 16.545 3.314 -13.689 1.00 90.31 99 ASP A CA 1
ATOM 798 C C . ASP A 1 99 ? 15.322 4.231 -13.504 1.00 90.31 99 ASP A C 1
ATOM 800 O O . ASP A 1 99 ? 15.178 4.906 -12.475 1.00 90.31 99 ASP A O 1
ATOM 804 N N . LYS A 1 100 ? 14.389 4.223 -14.466 1.00 88.44 100 LYS A N 1
ATOM 805 C CA . LYS A 1 100 ? 13.181 5.065 -14.427 1.00 88.44 100 LYS A CA 1
ATOM 806 C C . LYS A 1 100 ? 12.202 4.646 -13.327 1.00 88.44 100 LYS A C 1
ATOM 808 O O . LYS A 1 100 ? 11.646 5.509 -12.634 1.00 88.44 100 LYS A O 1
ATOM 813 N N . ILE A 1 101 ? 11.999 3.343 -13.135 1.00 89.12 101 ILE A N 1
ATOM 814 C CA . ILE A 1 101 ? 11.138 2.821 -12.067 1.00 89.12 101 ILE A CA 1
ATOM 815 C C . ILE A 1 101 ? 11.742 3.110 -10.700 1.00 89.12 101 ILE A C 1
ATOM 817 O O . ILE A 1 101 ? 11.046 3.630 -9.830 1.00 89.12 101 ILE A O 1
ATOM 821 N N . SER A 1 102 ? 13.047 2.906 -10.530 1.00 90.38 102 SER A N 1
ATOM 822 C CA . SER A 1 102 ? 13.751 3.208 -9.282 1.00 90.38 102 SER A CA 1
ATOM 823 C C . SER A 1 102 ? 13.636 4.680 -8.887 1.00 90.38 102 SER A C 1
ATOM 825 O O . SER A 1 102 ? 13.501 4.999 -7.705 1.00 90.38 102 SER A O 1
ATOM 827 N N . VAL A 1 103 ? 13.674 5.612 -9.846 1.00 91.06 103 VAL A N 1
ATOM 828 C CA . VAL A 1 103 ? 13.425 7.040 -9.571 1.00 91.06 103 VAL A CA 1
ATOM 829 C C . VAL A 1 103 ? 11.978 7.273 -9.127 1.00 91.06 103 VAL A C 1
ATOM 831 O O . VAL A 1 103 ? 11.737 8.006 -8.164 1.00 91.06 103 VAL A O 1
ATOM 834 N N . SER A 1 104 ? 11.012 6.646 -9.796 1.00 87.88 104 SER A N 1
ATOM 835 C CA . SER A 1 104 ? 9.583 6.813 -9.503 1.00 87.88 104 SER A CA 1
ATOM 836 C C . SER A 1 104 ? 9.201 6.236 -8.136 1.00 87.88 104 SER A C 1
ATOM 838 O O . SER A 1 104 ? 8.524 6.906 -7.354 1.00 87.88 104 SER A O 1
ATOM 840 N N . LEU A 1 105 ? 9.719 5.053 -7.796 1.00 88.19 105 LEU A N 1
ATOM 841 C CA . LEU A 1 105 ? 9.529 4.411 -6.495 1.00 88.19 105 LEU A CA 1
ATOM 842 C C . LEU A 1 105 ? 10.200 5.196 -5.367 1.00 88.19 105 LEU A C 1
ATOM 844 O O . LEU A 1 105 ? 9.581 5.417 -4.329 1.00 88.19 105 LEU A O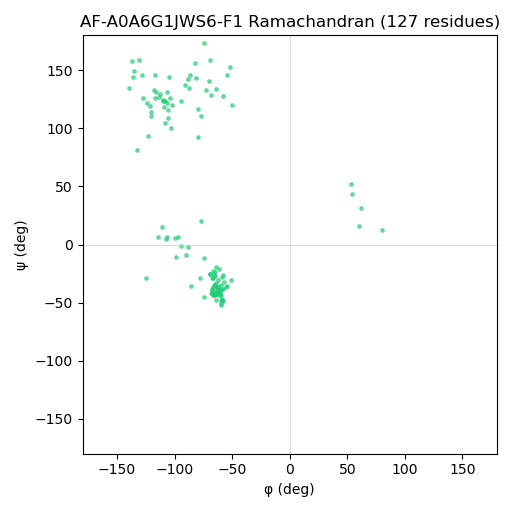 1
ATOM 848 N N . ARG A 1 106 ? 11.418 5.716 -5.571 1.00 90.81 106 ARG A N 1
ATOM 849 C CA . ARG A 1 106 ? 12.068 6.590 -4.578 1.00 90.81 106 ARG A CA 1
ATOM 850 C C . ARG A 1 106 ? 11.252 7.851 -4.303 1.00 90.81 106 ARG A C 1
ATOM 852 O O . ARG A 1 106 ? 11.102 8.245 -3.147 1.00 90.81 106 ARG A O 1
ATOM 859 N N . LYS A 1 107 ? 10.678 8.469 -5.342 1.00 90.00 107 LYS A N 1
ATOM 860 C CA . LYS A 1 107 ? 9.762 9.612 -5.181 1.00 90.00 107 LYS A CA 1
ATOM 861 C C . LYS A 1 107 ? 8.502 9.220 -4.407 1.00 90.00 107 LYS A C 1
ATOM 863 O O . LYS A 1 107 ? 8.086 9.974 -3.531 1.00 90.00 107 LYS A O 1
ATOM 868 N N . LEU A 1 108 ? 7.920 8.056 -4.705 1.00 87.19 108 LEU A N 1
ATOM 869 C CA . LEU A 1 108 ? 6.740 7.543 -4.007 1.00 87.19 108 LEU A CA 1
ATOM 870 C C . LEU A 1 108 ? 7.014 7.360 -2.512 1.00 87.19 108 LEU A C 1
ATOM 872 O O . LEU A 1 108 ? 6.278 7.881 -1.680 1.00 87.19 108 LEU A O 1
ATOM 876 N N . VAL A 1 109 ? 8.112 6.683 -2.195 1.00 89.88 109 VAL A N 1
ATOM 877 C CA . VAL A 1 109 ? 8.568 6.409 -0.833 1.00 89.88 109 VAL A CA 1
ATOM 878 C C . VAL A 1 109 ? 8.877 7.692 -0.060 1.00 89.88 109 VAL A C 1
ATOM 880 O O . VAL A 1 109 ? 8.583 7.784 1.127 1.00 89.88 109 VAL A O 1
ATOM 883 N N . ARG A 1 110 ? 9.434 8.715 -0.719 1.00 89.81 110 ARG A N 1
ATOM 884 C CA . ARG A 1 110 ? 9.670 10.021 -0.089 1.00 89.81 110 ARG A CA 1
ATOM 885 C C . ARG A 1 110 ? 8.366 10.716 0.314 1.00 89.81 110 ARG A C 1
ATOM 887 O O . ARG A 1 110 ? 8.325 11.352 1.358 1.00 89.81 110 ARG A O 1
ATOM 894 N N . LEU A 1 111 ? 7.322 10.613 -0.511 1.00 87.88 111 LEU A N 1
ATOM 895 C CA . LEU A 1 111 ? 6.009 11.214 -0.235 1.00 87.88 111 LEU A CA 1
ATOM 896 C C . LEU A 1 111 ? 5.186 10.402 0.772 1.00 87.88 111 LEU A C 1
ATOM 898 O O . LEU A 1 111 ? 4.360 10.961 1.487 1.00 87.88 111 LEU A O 1
ATOM 902 N N . HIS A 1 112 ? 5.405 9.090 0.820 1.00 87.06 112 HIS A N 1
ATOM 903 C CA . HIS A 1 112 ? 4.686 8.167 1.688 1.00 87.06 112 HIS A CA 1
ATOM 904 C C . HIS A 1 112 ? 5.689 7.250 2.405 1.00 87.06 112 HIS A C 1
ATOM 906 O O . HIS A 1 112 ? 5.897 6.116 1.972 1.00 87.06 112 HIS A O 1
ATOM 912 N N . PRO A 1 113 ? 6.326 7.715 3.499 1.00 85.12 113 PRO A N 1
ATOM 913 C CA . PRO A 1 113 ? 7.392 6.968 4.174 1.00 85.12 113 PRO A CA 1
ATOM 914 C C . PRO A 1 113 ? 6.979 5.571 4.648 1.00 85.12 113 PRO A C 1
ATOM 916 O O . PRO A 1 113 ? 7.787 4.646 4.602 1.00 85.12 113 PRO A O 1
ATOM 919 N N . TRP A 1 114 ? 5.710 5.405 5.033 1.00 82.75 114 TRP A N 1
ATOM 920 C CA . TRP A 1 114 ? 5.143 4.126 5.464 1.00 82.75 114 TRP A CA 1
ATOM 921 C C . TRP A 1 114 ? 5.181 3.044 4.376 1.00 82.75 114 TRP A C 1
ATOM 923 O O . TRP A 1 114 ? 5.186 1.868 4.715 1.00 82.75 114 TRP A O 1
ATOM 933 N N . VAL A 1 115 ? 5.286 3.408 3.088 1.00 84.88 115 VAL A N 1
ATOM 934 C CA . VAL A 1 115 ? 5.393 2.445 1.974 1.00 84.88 115 VAL A CA 1
ATOM 935 C C . VAL A 1 115 ? 6.614 1.530 2.135 1.00 84.88 115 VAL A C 1
ATOM 937 O O . VAL A 1 115 ? 6.582 0.387 1.693 1.00 84.88 115 VAL A O 1
ATOM 940 N N . LYS A 1 116 ? 7.677 1.997 2.807 1.00 83.44 116 LYS A N 1
ATOM 941 C CA . LYS A 1 116 ? 8.864 1.177 3.111 1.00 83.44 116 LYS A CA 1
ATOM 942 C C . LYS A 1 116 ? 8.578 0.020 4.068 1.00 83.44 116 LYS A C 1
ATOM 944 O O . LYS A 1 116 ? 9.313 -0.957 4.049 1.00 83.44 116 LYS A O 1
ATOM 949 N N . ASN A 1 117 ? 7.554 0.163 4.904 1.00 83.25 117 ASN A N 1
ATOM 950 C CA . ASN A 1 117 ? 7.267 -0.727 6.026 1.00 83.25 117 ASN A CA 1
ATOM 951 C C . ASN A 1 117 ? 5.998 -1.553 5.786 1.00 83.25 117 ASN A C 1
ATOM 953 O O . ASN A 1 117 ? 5.434 -2.092 6.732 1.00 83.25 117 ASN A O 1
ATOM 957 N N . VAL A 1 118 ? 5.504 -1.606 4.545 1.00 85.25 118 VAL A N 1
ATOM 958 C CA . VAL A 1 118 ? 4.288 -2.359 4.232 1.00 85.25 118 VAL A CA 1
ATOM 959 C C . VAL A 1 118 ? 4.575 -3.854 4.399 1.00 85.25 118 VAL A C 1
ATOM 961 O O . VAL A 1 118 ? 5.547 -4.339 3.817 1.00 85.25 118 VAL A O 1
ATOM 964 N N . PRO A 1 119 ? 3.743 -4.595 5.150 1.00 82.88 119 PRO A N 1
ATOM 965 C CA . PRO A 1 119 ? 4.012 -5.994 5.473 1.00 82.88 119 PRO A CA 1
ATOM 966 C C . PRO A 1 119 ? 3.898 -6.936 4.267 1.00 82.88 119 PRO A C 1
ATOM 968 O O . PRO A 1 119 ? 4.534 -7.986 4.25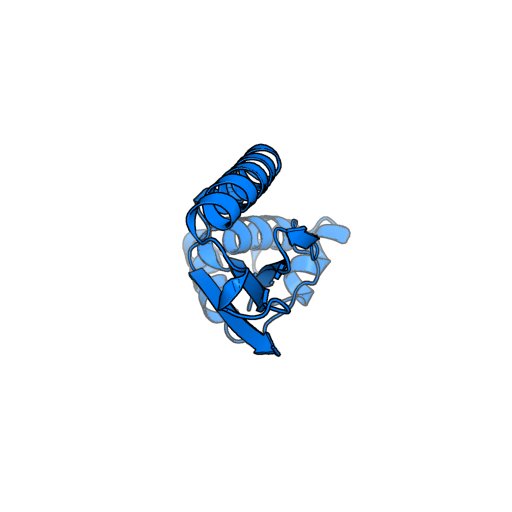2 1.00 82.88 119 PRO A O 1
ATOM 971 N N . SER A 1 120 ? 3.110 -6.580 3.248 1.00 87.38 120 SER A N 1
ATOM 972 C CA . SER A 1 120 ? 2.857 -7.436 2.085 1.00 87.38 120 SER A CA 1
ATOM 973 C C . SER A 1 120 ? 2.846 -6.640 0.780 1.00 87.38 120 SER A C 1
ATOM 975 O O . SER A 1 120 ? 2.223 -5.580 0.679 1.00 87.38 120 SER A O 1
ATOM 977 N N . ILE A 1 121 ? 3.526 -7.165 -0.242 1.00 90.25 121 ILE A N 1
ATOM 978 C CA . ILE A 1 121 ? 3.562 -6.591 -1.589 1.00 90.25 121 ILE A CA 1
ATOM 979 C C . ILE A 1 121 ? 3.099 -7.654 -2.583 1.00 90.25 121 ILE A C 1
ATOM 981 O O . ILE A 1 121 ? 3.711 -8.714 -2.701 1.00 90.25 121 ILE A O 1
ATOM 985 N N . LYS A 1 122 ? 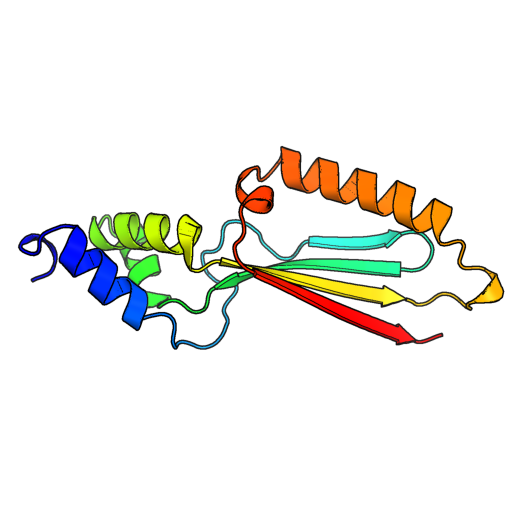2.041 -7.354 -3.338 1.00 91.00 122 LYS A N 1
ATOM 986 C CA . LYS A 1 122 ? 1.553 -8.195 -4.436 1.00 91.00 122 LYS A CA 1
ATOM 987 C C . LYS A 1 122 ? 1.898 -7.545 -5.765 1.00 91.00 122 LYS A C 1
ATOM 989 O O . LYS A 1 122 ? 1.481 -6.421 -6.035 1.00 91.00 122 LYS A O 1
ATOM 994 N N . ILE A 1 123 ? 2.638 -8.264 -6.602 1.00 92.44 123 ILE A N 1
ATOM 995 C CA . ILE A 1 123 ? 3.046 -7.794 -7.927 1.00 92.44 123 ILE A CA 1
ATOM 996 C C . ILE A 1 123 ? 2.355 -8.652 -8.982 1.00 92.44 123 ILE A C 1
ATOM 998 O O . ILE A 1 123 ? 2.445 -9.878 -8.945 1.00 92.44 123 ILE A O 1
ATOM 1002 N N . LYS A 1 124 ? 1.670 -8.009 -9.925 1.00 92.50 124 LYS A N 1
ATOM 1003 C CA . LYS A 1 124 ? 1.110 -8.643 -11.118 1.00 92.50 124 LYS A CA 1
ATOM 1004 C C . LYS A 1 124 ? 1.791 -8.073 -12.345 1.00 92.50 124 LYS A C 1
ATOM 1006 O O . LYS A 1 124 ? 1.910 -6.859 -12.484 1.00 92.50 124 LYS A O 1
ATOM 1011 N N . VAL A 1 125 ? 2.231 -8.959 -13.226 1.00 90.19 125 VAL A N 1
ATOM 1012 C CA . VAL A 1 125 ? 2.860 -8.585 -14.487 1.00 90.19 125 VAL A CA 1
ATOM 1013 C C . VAL A 1 125 ? 1.996 -9.107 -15.619 1.00 90.19 125 VAL A C 1
ATOM 1015 O O . VAL A 1 125 ? 1.676 -10.292 -15.655 1.00 90.19 125 VAL A O 1
ATOM 1018 N N . LEU A 1 126 ? 1.617 -8.206 -16.516 1.00 90.69 126 LEU A N 1
ATOM 1019 C CA . LEU A 1 126 ? 0.900 -8.501 -17.743 1.00 90.69 126 LEU A CA 1
ATOM 1020 C C . LEU A 1 126 ? 1.780 -8.092 -18.921 1.00 90.69 126 LEU A C 1
ATOM 1022 O O . LEU A 1 126 ? 2.354 -7.001 -18.929 1.00 90.69 126 LEU A O 1
ATOM 1026 N N . TRP A 1 127 ? 1.892 -8.979 -19.898 1.00 85.38 127 TRP A N 1
ATOM 1027 C CA . TRP A 1 127 ? 2.657 -8.753 -21.112 1.00 85.38 127 TRP A CA 1
ATOM 1028 C C . TRP A 1 127 ? 1.718 -8.871 -22.313 1.00 85.38 127 TRP A C 1
ATOM 1030 O O . TRP A 1 127 ? 1.250 -9.970 -22.610 1.00 85.38 127 TRP A O 1
ATOM 1040 N N . GLU A 1 128 ? 1.451 -7.748 -22.979 1.00 84.31 128 GLU A N 1
ATOM 1041 C CA . GLU A 1 128 ? 0.647 -7.664 -24.205 1.00 84.31 128 GLU A CA 1
ATOM 1042 C C . GLU A 1 128 ? 1.517 -7.003 -25.291 1.00 84.31 128 GLU A C 1
ATOM 1044 O O . GLU A 1 128 ? 1.641 -5.778 -25.306 1.00 84.31 128 GLU A O 1
ATOM 1049 N N . PRO A 1 129 ? 2.218 -7.798 -26.121 1.00 71.38 129 PRO A N 1
ATOM 1050 C CA . PRO A 1 129 ? 3.187 -7.294 -27.093 1.00 71.38 129 PRO A CA 1
ATOM 1051 C C . PRO A 1 129 ? 2.558 -6.558 -28.280 1.00 71.38 129 PRO A C 1
ATOM 1053 O O . PRO A 1 129 ? 1.405 -6.879 -28.649 1.00 71.38 129 PRO A O 1
#

Sequence (129 aa):
LFPLLPAELRNQVYSYLDSSPATTHLVPLKLKTYNNISHTTVQICAVHHGNASLLALRKYGFLEGLEYTNHLLAHGLELWISIHFTAHMKMFTPKHWNDKISVSLRKLVRLHPWVKNVPSIKIKVLWEP

Secondary structure (DSSP, 8-state):
-GGGS-HHHHHHHHHTTTTSPPB-TT-S---EEE--SSSEEEEEEEEE-S-HHHHHHGGGT-HHHHHHHHHHHHHTEEEEEEEEE-S-TTT--HHHHHHHHHHHHHHHHHH-GGGGG-SEEEEEEEE--

Solvent-accessible surface area (backbone atoms only — not comparable to full-atom values): 7285 Å² total; per-residue (Å²): 119,72,90,81,49,56,70,68,62,50,53,56,56,54,64,70,39,54,78,40,75,80,39,58,74,98,45,96,44,65,79,43,76,44,74,65,54,78,44,21,38,38,37,39,31,35,33,29,22,50,57,65,70,50,51,52,35,40,82,76,69,41,65,66,12,50,53,50,45,55,51,33,70,65,68,41,36,32,39,41,36,40,38,38,36,57,44,52,74,91,78,56,53,68,67,66,39,51,57,55,48,54,53,50,51,52,53,49,35,70,77,38,62,64,67,78,62,50,78,40,78,49,78,47,80,46,81,54,102

Radius of gyration: 18.3 Å; Cα contacts (8 Å, |Δi|>4): 189; chains: 1; bounding box: 36×23×58 Å

pLDDT: mean 84.3, std 6.23, range [53.25, 93.12]

Organism: NCBI:txid1314801

Foldseek 3Di:
DVVPDDPVVLLVVQVVQLQAPKDQPPDPFDWDWDPPQVQKIKIKGKIFSGDVVLCVCVVVVDPSNVSSVVSCLQATIEMEMEMEHPDDPVSDDVVSSCVSVVVVVVVVCVVPVSVVRGPYYHYHYHYDD

Mean predicted aligned error: 6.98 Å